Protein 2B1F (pdb70)

Radius of gyration: 15.01 Å; Cα contacts (8 Å, |Δi|>4): 146; chains: 4; bounding box: 19×22×47 Å

Solvent-accessible surface area: 7221 Å² total; per-residue (Å²): 82,145,105,121,73,6,75,37,0,5,109,26,0,79,37,0,14,132,41,1,86,55,0,8,51,73,0,99,161,64,52,95,188,104,96,66,26,81,28,0,13,116,26,0,87,39,0,13,135,41,2,99,45,0,17,55,92,0,108,169,17,44,68,151,138,86,136,74,9,90,66,4,11,88,18,0,86,29,0,36,131,38,1,82,32,0,12,43,133,1,89,142,63,65,98,113,150,92,27,68,54,1,16,112,34,0,80,42,0,26,125,33,1,78,25,1,17,44,126,2,112,154,55,76

Structure (mmCIF, N/CA/C/O backbone):
data_2B1F
#
_entry.id   2B1F
#
_cell.length_a   47.658
_cell.length_b   47.702
_cell.length_c   56.522
_cell.angle_alpha   90.00
_cell.angle_beta   90.00
_cell.angle_gamma   90.00
#
_symmetry.space_group_name_H-M   'P 21 21 21'
#
loop_
_entity.id
_entity.type
_entity.pdbx_description
1 polymer 'General control protein GCN4'
2 water water
#
loop_
_atom_site.group_PDB
_atom_site.id
_atom_site.type_symbol
_atom_site.label_atom_id
_atom_site.label_alt_id
_atom_site.label_comp_id
_atom_site.label_asym_id
_atom_site.label_entity_id
_atom_site.label_seq_id
_atom_site.pdbx_PDB_ins_code
_atom_site.Cartn_x
_atom_site.Cartn_y
_atom_site.Cartn_z
_atom_site.occupancy
_atom_site.B_iso_or_equiv
_atom_site.auth_seq_id
_atom_site.auth_comp_id
_atom_site.auth_asym_id
_atom_site.auth_atom_id
_atom_site.pdbx_PDB_model_num
ATOM 1 N N . MET A 1 1 ? 22.927 46.319 30.778 1.00 27.30 0 MET A N 1
ATOM 2 C CA . MET A 1 1 ? 22.108 46.090 29.563 1.00 27.84 0 MET A CA 1
ATOM 3 C C . MET A 1 1 ? 20.643 46.041 29.965 1.00 26.63 0 MET A C 1
ATOM 4 O O . MET A 1 1 ? 20.260 45.315 30.891 1.00 27.61 0 MET A O 1
ATOM 9 N N . LYS A 1 2 ? 19.821 46.830 29.284 1.00 25.18 1 LYS A N 1
ATOM 10 C CA . LYS A 1 2 ? 18.391 46.752 29.494 1.00 25.65 1 LYS A CA 1
ATOM 11 C C . LYS A 1 2 ? 17.873 45.613 28.636 1.00 25.14 1 LYS A C 1
ATOM 12 O O . LYS A 1 2 ? 18.429 45.324 27.571 1.00 24.06 1 LYS A O 1
ATOM 18 N N . VAL A 1 3 ? 16.825 44.940 29.088 1.00 25.11 2 VAL A N 1
ATOM 19 C CA . VAL A 1 3 ? 16.279 43.881 28.249 1.00 24.72 2 VAL A CA 1
ATOM 20 C C . VAL A 1 3 ? 15.819 44.483 26.923 1.00 23.99 2 VAL A C 1
ATOM 21 O O . VAL A 1 3 ? 15.976 43.851 25.888 1.00 23.63 2 VAL A O 1
ATOM 25 N N . LYS A 1 4 ? 15.301 45.711 26.961 1.00 23.04 3 LYS A N 1
ATOM 26 C CA . LYS A 1 4 ? 14.891 46.415 25.743 1.00 21.74 3 LYS A CA 1
ATOM 27 C C . LYS A 1 4 ? 16.024 46.529 24.734 1.00 20.32 3 LYS A C 1
ATOM 28 O O . LYS A 1 4 ? 15.783 46.436 23.535 1.00 20.01 3 LYS A O 1
ATOM 34 N N . GLN A 1 5 ? 17.239 46.752 25.210 1.00 18.88 4 GLN A N 1
ATOM 35 C CA . GLN A 1 5 ? 18.363 46.930 24.308 1.00 17.66 4 GLN A CA 1
ATOM 36 C C . GLN A 1 5 ? 18.638 45.592 23.637 1.00 17.52 4 GLN A C 1
ATOM 37 O O . GLN A 1 5 ? 18.930 45.556 22.453 1.00 16.87 4 GLN A O 1
ATOM 43 N N . LEU A 1 6 ? 18.509 44.496 24.368 1.00 17.73 5 LEU A N 1
ATOM 44 C CA . LEU A 1 6 ? 18.746 43.195 23.754 1.00 18.81 5 LEU A CA 1
ATOM 45 C C . LEU A 1 6 ? 17.609 42.857 22.790 1.00 18.97 5 LEU A C 1
ATOM 46 O O . LEU A 1 6 ? 17.869 42.424 21.644 1.00 18.48 5 LEU A O 1
ATOM 51 N N . GLU A 1 7 ? 16.366 43.118 23.195 1.00 19.35 6 GLU A N 1
ATOM 52 C CA . GLU A 1 7 ? 15.219 42.906 22.298 1.00 19.83 6 GLU A CA 1
ATOM 53 C C . GLU A 1 7 ? 15.351 43.726 21.021 1.00 19.30 6 GLU A C 1
ATOM 54 O O . GLU A 1 7 ? 14.994 43.256 19.919 1.00 19.33 6 GLU A O 1
ATOM 6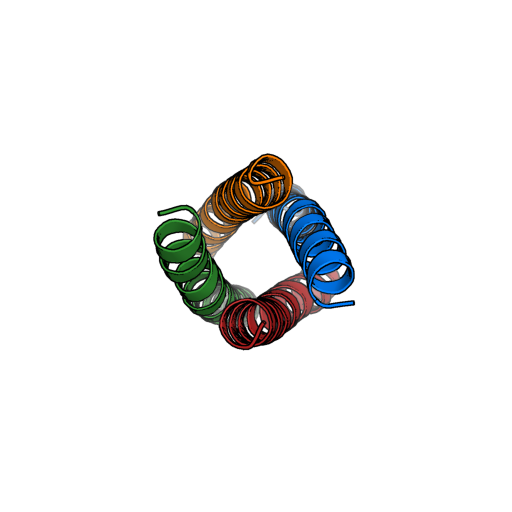0 N N . ASP A 1 8 ? 15.858 44.950 21.144 1.00 19.08 7 ASP A N 1
ATOM 61 C CA . ASP A 1 8 ? 16.014 45.787 19.958 1.00 18.14 7 ASP A CA 1
ATOM 62 C C . ASP A 1 8 ? 17.086 45.213 19.012 1.00 17.71 7 ASP A C 1
ATOM 63 O O . ASP A 1 8 ? 16.967 45.347 17.789 1.00 18.66 7 ASP A O 1
ATOM 68 N N . ALA A 1 9 ? 18.121 44.577 19.571 1.00 17.06 8 ALA A N 1
ATOM 69 C CA . ALA A 1 9 ? 19.163 43.949 18.731 1.00 16.44 8 ALA A CA 1
ATOM 70 C C . ALA A 1 9 ? 18.553 42.746 18.016 1.00 17.20 8 ALA A C 1
ATOM 71 O O . ALA A 1 9 ? 18.798 42.512 16.826 1.00 17.58 8 ALA A O 1
ATOM 73 N N . VAL A 1 10 ? 17.737 41.996 18.745 1.00 17.00 9 VAL A N 1
ATOM 74 C CA . VAL A 1 10 ? 17.056 40.822 18.185 1.00 17.44 9 VAL A CA 1
ATOM 75 C C . VAL A 1 10 ? 16.107 41.253 17.061 1.00 17.59 9 VAL A C 1
ATOM 76 O O . VAL A 1 10 ? 16.057 40.637 16.003 1.00 18.22 9 VAL A O 1
ATOM 80 N N . GLU A 1 11 ? 15.407 42.358 17.251 1.00 18.77 10 GLU A N 1
ATOM 81 C CA . GLU A 1 11 ? 14.496 42.850 16.221 1.00 20.01 10 GLU A CA 1
ATOM 82 C C . GLU A 1 11 ? 15.256 43.277 14.953 1.00 18.21 10 GLU A C 1
ATOM 83 O O . GLU A 1 11 ? 14.790 43.067 13.821 1.00 16.38 10 GLU A O 1
ATOM 89 N N . GLU A 1 12 ? 16.448 43.835 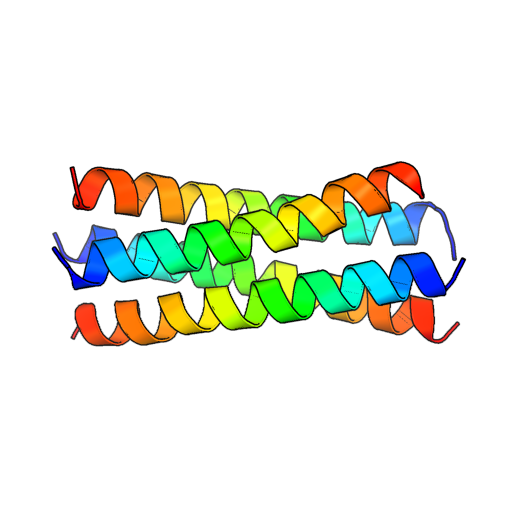15.131 1.00 18.21 11 GLU A N 1
ATOM 90 C CA . GLU A 1 12 ? 17.289 44.166 13.984 1.00 17.53 11 GLU A CA 1
ATOM 91 C C . GLU A 1 12 ? 17.655 42.910 13.203 1.00 17.56 11 GLU A C 1
ATOM 92 O O . GLU A 1 12 ? 17.629 42.907 11.985 1.00 17.12 11 GLU A O 1
ATOM 98 N N . LEU A 1 13 ? 18.020 41.853 13.917 1.00 15.60 12 LEU A N 1
ATOM 99 C CA . LEU A 1 13 ? 18.359 40.577 13.298 1.00 14.75 12 LEU A CA 1
ATOM 100 C C . LEU A 1 13 ? 17.177 39.932 12.607 1.00 15.16 12 LEU A C 1
ATOM 101 O O . LEU A 1 13 ? 17.332 39.312 11.557 1.00 14.80 12 LEU A O 1
ATOM 106 N N . LEU A 1 14 ? 15.992 40.042 13.199 1.00 16.00 13 LEU A N 1
ATOM 107 C CA . LEU A 1 14 ? 14.789 39.548 12.512 1.00 16.77 13 LEU A CA 1
ATOM 108 C C . LEU A 1 14 ? 14.521 40.307 11.187 1.00 16.43 13 LEU A C 1
ATOM 109 O O . LEU A 1 14 ? 14.112 39.729 10.152 1.00 16.61 13 LEU A O 1
ATOM 114 N N . SER A 1 15 ? 14.773 41.611 11.200 1.00 16.08 14 SER A N 1
ATOM 115 C CA . SER A 1 15 ? 14.665 42.402 9.973 1.00 16.12 14 SER A CA 1
ATOM 116 C C . SER A 1 15 ? 15.687 41.937 8.912 1.00 15.82 14 SER A C 1
ATOM 117 O O . SER A 1 15 ? 15.347 41.757 7.737 1.00 16.04 14 SER A O 1
ATOM 120 N N . ALA A 1 16 ? 16.925 41.731 9.341 1.00 15.32 15 ALA A N 1
ATOM 121 C CA . ALA A 1 16 ? 17.954 41.171 8.472 1.00 14.70 15 ALA A CA 1
ATOM 122 C C . ALA A 1 16 ? 17.541 39.847 7.866 1.00 14.45 15 ALA A C 1
ATOM 123 O O . ALA A 1 16 ? 17.687 39.656 6.671 1.00 14.57 15 ALA A O 1
ATOM 125 N N . ASN A 1 17 ? 17.019 38.939 8.693 1.00 14.86 16 ASN A N 1
ATOM 126 C CA . ASN A 1 17 ? 16.606 37.624 8.240 1.00 15.07 16 ASN A CA 1
ATOM 127 C C . ASN A 1 17 ? 15.411 37.657 7.296 1.00 15.06 16 ASN A C 1
ATOM 128 O O . ASN A 1 17 ? 15.332 36.855 6.392 1.00 15.12 16 ASN A O 1
ATOM 133 N N . TYR A 1 18 ? 14.489 38.578 7.520 1.00 15.16 17 TYR A N 1
ATOM 134 C CA . TYR A 1 18 ? 13.366 38.792 6.616 1.00 15.27 17 TYR A CA 1
ATOM 135 C C . TYR A 1 18 ? 13.844 39.067 5.194 1.00 15.26 17 TYR A C 1
ATOM 136 O O . TYR A 1 18 ? 13.450 38.417 4.223 1.00 15.63 17 TYR A O 1
ATOM 145 N N . HIS A 1 19 ? 14.742 40.022 5.065 1.00 14.58 18 HIS A N 1
ATOM 146 C CA . HIS A 1 19 ? 15.243 40.374 3.751 1.00 14.44 18 HIS A CA 1
ATOM 147 C C . HIS A 1 19 ? 16.100 39.265 3.168 1.00 14.95 18 HIS A C 1
ATOM 148 O O . HIS A 1 19 ? 16.013 38.976 1.979 1.00 16.49 18 HIS A O 1
ATOM 155 N N . L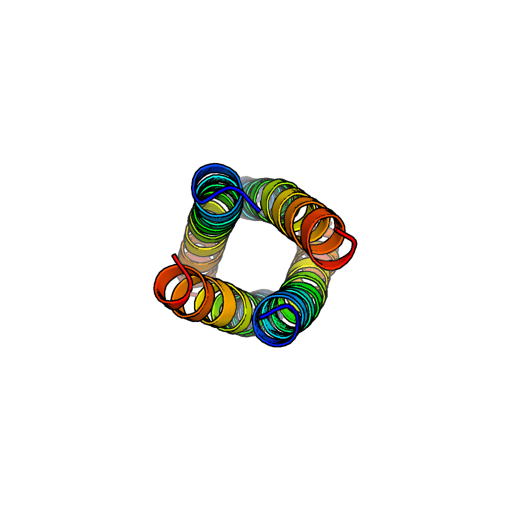EU A 1 20 ? 16.930 38.635 4.000 1.00 15.03 19 LEU A N 1
ATOM 156 C CA . LEU A 1 20 ? 17.761 37.529 3.515 1.00 15.24 19 LEU A CA 1
ATOM 157 C C . LEU A 1 20 ? 16.912 36.364 3.020 1.00 16.01 19 LEU A C 1
ATOM 158 O O . LEU A 1 20 ? 17.187 35.822 1.960 1.00 15.10 19 LEU A O 1
ATOM 163 N N . GLU A 1 21 ? 15.888 35.982 3.783 1.00 16.78 20 GLU A N 1
ATOM 164 C CA . GLU A 1 21 ? 14.948 34.927 3.331 1.00 17.67 20 GLU A CA 1
ATOM 165 C C . GLU A 1 21 ? 14.274 35.285 2.018 1.00 16.78 20 GLU A C 1
ATOM 166 O O . GLU A 1 21 ? 14.086 34.403 1.170 1.00 15.55 20 GLU A O 1
ATOM 172 N N . ASN A 1 22 ? 13.889 36.552 1.837 1.00 15.62 21 ASN A N 1
ATOM 173 C CA . ASN A 1 22 ? 13.256 36.970 0.565 1.00 16.13 21 ASN A CA 1
ATOM 174 C C . ASN A 1 22 ? 14.218 36.780 -0.601 1.00 16.58 21 ASN A C 1
ATOM 175 O O . ASN A 1 22 ? 13.844 36.244 -1.626 1.00 17.10 21 ASN A O 1
ATOM 180 N N . ALA A 1 23 ? 15.471 37.204 -0.425 1.00 14.97 22 ALA A N 1
ATOM 181 C CA . ALA A 1 23 ? 16.500 37.110 -1.483 1.00 16.27 22 ALA A CA 1
ATOM 182 C C . ALA A 1 23 ? 16.767 35.644 -1.841 1.00 15.44 22 ALA A C 1
ATOM 183 O O . ALA A 1 23 ? 16.885 35.295 -3.003 1.00 17.91 22 ALA A O 1
ATOM 185 N N . VAL A 1 24 ? 16.848 34.780 -0.837 1.00 16.91 23 VAL A N 1
ATOM 186 C CA . VAL A 1 24 ? 17.129 33.373 -1.060 1.00 17.72 23 VAL A CA 1
ATOM 187 C C . VAL A 1 24 ? 15.967 32.747 -1.794 1.00 17.42 23 VAL A C 1
ATOM 188 O O . VAL A 1 24 ? 16.169 32.063 -2.807 1.00 16.56 23 VAL A O 1
ATOM 192 N N . ALA A 1 25 ? 14.753 33.022 -1.325 1.00 17.50 24 ALA A N 1
ATOM 193 C CA . ALA A 1 25 ? 13.586 32.472 -2.011 1.00 17.62 24 ALA A CA 1
ATOM 194 C C . ALA A 1 25 ? 13.531 32.874 -3.478 1.00 17.94 24 ALA A C 1
ATOM 195 O O . ALA A 1 25 ? 13.237 32.044 -4.348 1.00 18.50 24 ALA A O 1
ATOM 197 N N . ARG A 1 26 ? 13.836 34.137 -3.754 1.00 17.80 25 ARG A N 1
ATOM 198 C CA . ARG A 1 26 ? 13.840 34.672 -5.102 1.00 18.85 25 ARG A CA 1
ATOM 199 C C . ARG A 1 26 ? 14.869 33.974 -5.963 1.00 18.44 25 ARG A C 1
ATOM 200 O O . ARG A 1 26 ? 14.564 33.540 -7.077 1.00 19.21 25 ARG A O 1
ATOM 208 N N . LEU A 1 27 ? 16.092 33.853 -5.448 1.00 18.15 26 LEU A N 1
ATOM 209 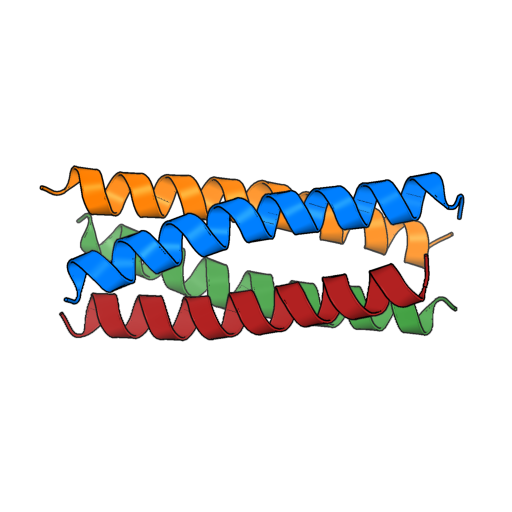C CA . LEU A 1 27 ? 17.143 33.179 -6.204 1.00 18.89 26 LEU A CA 1
ATOM 210 C C . LEU A 1 27 ? 16.873 31.684 -6.416 1.00 19.74 26 LEU A C 1
ATOM 211 O O . LEU A 1 27 ? 17.236 31.117 -7.452 1.00 19.99 26 LEU A O 1
ATOM 216 N N . LYS A 1 28 ? 16.253 31.031 -5.443 1.00 19.66 27 LYS A N 1
ATOM 217 C CA . LYS A 1 28 ? 15.889 29.618 -5.592 1.00 20.49 27 LYS A CA 1
ATOM 218 C C . LYS A 1 28 ? 14.912 29.416 -6.762 1.00 21.40 27 LYS A C 1
ATOM 219 O O . LYS A 1 28 ? 15.031 28.442 -7.531 1.00 21.46 27 LYS A O 1
ATOM 225 N N . LYS A 1 29 ? 13.989 30.362 -6.923 1.00 21.87 28 LYS A N 1
ATOM 226 C CA . LYS A 1 29 ? 13.032 30.347 -8.036 1.00 22.91 28 LYS A CA 1
ATOM 227 C C . LYS A 1 29 ? 13.712 30.616 -9.376 1.00 23.75 28 LYS A C 1
ATOM 228 O O . LYS A 1 29 ? 13.348 30.012 -10.389 1.00 24.64 28 LYS A O 1
ATOM 234 N N . LEU A 1 30 ? 14.691 31.519 -9.391 1.00 24.33 29 LEU A N 1
ATOM 235 C CA . LEU A 1 30 ? 15.456 31.762 -10.619 1.00 25.74 29 LEU A CA 1
ATOM 236 C C . LEU A 1 30 ? 16.272 30.524 -11.044 1.00 26.82 29 LEU A C 1
ATOM 237 O O . LEU A 1 30 ? 16.306 30.181 -12.232 1.00 27.73 29 LEU A O 1
ATOM 242 N N . VAL A 1 31 ? 16.880 29.829 -10.076 1.00 28.08 30 VAL A N 1
ATOM 243 C CA . VAL A 1 31 ? 17.582 28.550 -10.316 1.00 29.09 30 VAL A CA 1
ATOM 244 C C . VAL A 1 31 ? 16.627 27.480 -10.864 1.00 30.21 30 VAL A C 1
ATOM 245 O O . VAL A 1 31 ? 17.021 26.619 -11.683 1.00 30.06 30 VAL A O 1
ATOM 249 N N . GLY A 1 32 ? 15.379 27.539 -10.389 1.00 31.22 31 GLY A N 1
ATOM 250 C CA . GLY A 1 32 ? 14.367 26.529 -10.665 1.00 31.85 31 GLY A CA 1
ATOM 251 C C . GLY A 1 32 ? 13.939 26.531 -12.115 1.00 32.84 31 GLY A C 1
ATOM 252 O O . GLY A 1 32 ? 13.345 25.560 -12.586 1.00 34.45 31 GLY A O 1
ATOM 253 N N . LYS B 1 2 ? 14.482 38.542 -17.196 1.00 34.66 1 LYS B N 1
ATOM 254 C CA . LYS B 1 2 ? 14.360 39.891 -16.566 1.00 34.12 1 LYS B CA 1
ATOM 255 C C . LYS B 1 2 ? 15.454 40.147 -15.538 1.00 33.64 1 LYS B C 1
ATOM 256 O O . LYS B 1 2 ? 15.526 39.473 -14.509 1.00 33.13 1 LYS B O 1
ATOM 262 N N . VAL B 1 3 ? 16.306 41.126 -15.831 1.00 32.64 2 VAL B N 1
ATOM 263 C CA . VAL B 1 3 ? 17.414 41.481 -14.943 1.00 32.11 2 VAL B CA 1
ATOM 264 C C . VAL B 1 3 ? 16.921 42.077 -13.627 1.00 31.10 2 VAL B C 1
ATOM 265 O O . VAL B 1 3 ? 17.611 41.984 -12.605 1.00 30.78 2 VAL B O 1
ATOM 269 N N . LYS B 1 4 ? 15.721 42.656 -13.647 1.00 29.77 3 LYS B N 1
ATOM 270 C CA . LYS B 1 4 ? 15.146 43.265 -12.454 1.00 28.99 3 LYS B CA 1
ATOM 271 C C . LYS B 1 4 ? 15.038 42.267 -11.321 1.00 28.05 3 LYS B C 1
ATOM 272 O O . LYS B 1 4 ? 15.185 42.644 -10.171 1.00 26.70 3 LYS B O 1
ATOM 278 N N . GLN B 1 5 ? 14.778 41.004 -11.653 1.00 27.36 4 GLN B N 1
ATOM 279 C CA . GLN B 1 5 ? 14.745 39.941 -10.646 1.00 27.36 4 GLN B CA 1
ATOM 280 C C . GLN B 1 5 ? 16.041 39.898 -9.826 1.00 27.42 4 GLN B C 1
ATOM 281 O O . GLN B 1 5 ? 16.002 39.865 -8.587 1.00 26.53 4 GLN B O 1
ATOM 287 N N . LEU B 1 6 ? 17.185 39.914 -10.512 1.00 27.17 5 LEU B N 1
ATOM 288 C CA . LEU B 1 6 ? 18.494 39.923 -9.849 1.00 26.74 5 LEU B CA 1
ATOM 289 C C . LEU B 1 6 ? 18.747 41.208 -9.085 1.00 26.31 5 LEU B C 1
ATOM 290 O O . LEU B 1 6 ? 19.309 41.189 -7.988 1.00 25.48 5 LEU B O 1
ATOM 295 N N . GLU B 1 7 ? 18.358 42.337 -9.667 1.00 25.57 6 GLU B N 1
ATOM 296 C CA . GLU B 1 7 ? 18.621 43.598 -9.014 1.00 25.78 6 GLU B CA 1
ATOM 297 C C . GLU B 1 7 ? 17.736 43.724 -7.784 1.00 23.97 6 GLU B C 1
ATOM 298 O O . GLU B 1 7 ? 18.157 44.299 -6.790 1.00 23.25 6 GLU B O 1
ATOM 304 N N . ASP B 1 8 ? 16.537 43.159 -7.830 1.00 22.35 7 ASP B N 1
ATOM 305 C CA . ASP B 1 8 ? 15.671 43.157 -6.640 1.00 22.00 7 ASP B CA 1
ATOM 306 C C . ASP B 1 8 ? 16.263 42.274 -5.546 1.00 21.22 7 ASP B C 1
ATOM 307 O O . ASP B 1 8 ? 16.188 42.635 -4.376 1.00 20.03 7 ASP B O 1
ATOM 312 N N . ALA B 1 9 ? 16.825 41.118 -5.918 1.00 20.02 8 ALA B N 1
ATOM 313 C CA . ALA B 1 9 ? 17.515 40.255 -4.937 1.00 19.31 8 ALA B CA 1
ATOM 314 C C . ALA B 1 9 ? 18.709 40.983 -4.301 1.00 18.48 8 ALA B C 1
ATOM 315 O O . ALA B 1 9 ? 18.896 40.913 -3.084 1.00 18.53 8 ALA B O 1
ATOM 317 N N . VAL B 1 10 ? 19.518 41.670 -5.120 1.00 18.09 9 VAL B N 1
ATOM 318 C CA . VAL B 1 10 ? 20.639 42.475 -4.617 1.00 18.91 9 VAL B CA 1
ATOM 319 C C . VAL B 1 10 ? 20.146 43.530 -3.631 1.00 18.81 9 VAL B C 1
ATOM 320 O O . VAL B 1 10 ? 20.710 43.659 -2.548 1.00 19.69 9 VAL B O 1
ATOM 324 N N . GLU B 1 11 ? 19.073 44.244 -3.981 1.00 19.90 10 GLU B N 1
ATOM 325 C CA . GLU B 1 11 ? 18.528 45.281 -3.106 1.00 20.68 10 GLU B CA 1
ATOM 326 C C . GLU B 1 11 ? 18.076 44.704 -1.784 1.00 19.66 10 GLU B C 1
ATOM 327 O O . GLU B 1 11 ? 18.269 45.312 -0.751 1.00 20.47 10 GLU B O 1
ATOM 333 N N . GLU B 1 12 ? 17.437 43.542 -1.829 1.00 18.78 11 GLU B N 1
ATOM 334 C CA . GLU B 1 12 ? 17.037 42.857 -0.596 1.00 18.83 11 GLU B CA 1
ATOM 335 C C . GLU B 1 12 ? 18.233 42.477 0.244 1.00 17.62 11 GLU B C 1
ATOM 336 O O . GLU B 1 12 ? 18.205 42.649 1.448 1.00 17.66 11 GLU B O 1
ATOM 342 N N . LEU B 1 13 ? 19.286 41.991 -0.409 1.00 17.17 12 LEU B N 1
ATOM 343 C CA . LEU B 1 13 ? 20.536 41.667 0.303 1.00 15.73 12 LEU B CA 1
ATOM 344 C C . LEU B 1 13 ? 21.160 42.879 0.960 1.00 16.14 12 LEU B C 1
ATOM 345 O O . LEU B 1 13 ? 21.671 42.765 2.055 1.00 15.67 12 LEU B O 1
ATOM 350 N N . LEU B 1 14 ? 21.117 44.030 0.289 1.00 17.01 13 LEU B N 1
ATOM 351 C CA . LEU B 1 14 ? 21.704 45.222 0.865 1.00 18.23 13 LEU B CA 1
ATOM 352 C C . LEU B 1 14 ? 20.860 45.685 2.065 1.00 17.99 13 LEU B C 1
ATOM 353 O O . LEU B 1 14 ? 21.431 46.161 3.081 1.00 17.94 13 LEU B O 1
ATOM 358 N N . SER B 1 15 ? 19.539 45.481 1.982 1.00 18.10 14 SER B N 1
ATOM 359 C CA . SER B 1 15 ? 18.646 45.751 3.123 1.00 18.40 14 SER B CA 1
ATOM 360 C C . SER B 1 15 ? 18.986 44.817 4.288 1.00 17.72 14 SER B C 1
ATOM 361 O O . SER B 1 15 ? 19.129 45.252 5.434 1.00 17.67 14 SER B O 1
ATOM 364 N N . ALA B 1 16 ? 19.139 43.537 3.990 1.00 16.27 15 ALA B N 1
ATOM 365 C CA . ALA B 1 16 ? 19.584 42.566 4.997 1.00 14.75 15 ALA B CA 1
ATOM 366 C C . ALA B 1 16 ? 20.887 43.022 5.651 1.00 14.61 15 ALA B C 1
ATOM 367 O O . ALA B 1 16 ? 21.013 42.974 6.857 1.00 14.90 15 ALA B O 1
ATOM 369 N N . ASN B 1 17 ? 21.873 43.433 4.858 1.00 14.25 16 ASN B N 1
ATOM 370 C CA . ASN B 1 17 ? 23.184 43.807 5.421 1.00 15.30 16 ASN B CA 1
ATOM 371 C C . ASN B 1 17 ? 23.114 45.100 6.257 1.00 16.15 16 ASN B C 1
ATOM 372 O O . ASN B 1 17 ? 23.855 45.238 7.216 1.00 16.68 16 ASN B O 1
ATOM 377 N N . TYR B 1 18 ? 22.196 46.010 5.907 1.00 15.99 17 TYR B N 1
ATOM 378 C CA . TYR B 1 18 ? 21.968 47.228 6.692 1.00 17.45 17 TYR B CA 1
ATOM 379 C C . TYR B 1 18 ? 21.598 46.845 8.110 1.00 16.16 17 TYR B C 1
ATOM 380 O O . TYR B 1 18 ? 22.212 47.300 9.099 1.00 15.67 17 TYR B O 1
ATOM 389 N N . HIS B 1 19 ? 20.607 45.970 8.225 1.00 16.29 18 HIS B N 1
ATOM 390 C CA . HIS B 1 19 ? 20.142 45.540 9.551 1.00 15.48 18 HIS B CA 1
ATOM 391 C C . HIS B 1 19 ? 21.175 44.687 10.290 1.00 16.42 18 HIS B C 1
ATOM 392 O O . HIS B 1 19 ? 21.311 44.745 11.516 1.00 16.73 18 HIS B O 1
ATOM 399 N N . LEU B 1 20 ? 21.932 43.906 9.526 1.00 14.87 19 LEU B N 1
ATOM 400 C CA . LEU B 1 20 ? 22.938 43.058 10.114 1.00 15.09 19 LEU B CA 1
ATOM 401 C C . LEU B 1 20 ? 24.048 43.917 10.725 1.00 14.94 19 LEU B C 1
ATOM 402 O O . LEU B 1 20 ? 24.493 43.682 11.852 1.00 15.22 19 LEU B O 1
ATOM 407 N N . GLU B 1 21 ? 24.465 44.942 10.006 1.00 15.94 20 GLU B N 1
ATOM 408 C CA . GLU B 1 21 ? 25.473 45.896 10.488 1.00 17.24 20 GLU B CA 1
ATOM 409 C C . GLU B 1 21 ? 24.977 46.582 11.754 1.00 16.67 20 GLU B C 1
ATOM 410 O O . GLU B 1 21 ? 25.751 46.778 12.717 1.00 17.21 20 GLU B O 1
ATOM 416 N N . ASN B 1 22 ? 23.702 46.969 11.748 1.00 16.35 21 ASN B N 1
ATOM 417 C CA . ASN B 1 22 ? 23.072 47.582 12.933 1.00 16.18 21 ASN B CA 1
ATOM 418 C C . ASN B 1 22 ? 23.122 46.650 14.141 1.00 16.33 21 ASN B C 1
ATOM 419 O O . ASN B 1 22 ? 23.484 47.047 15.247 1.00 17.08 21 ASN B O 1
ATOM 424 N N . ALA B 1 23 ? 22.778 45.393 13.938 1.00 16.30 22 ALA B N 1
ATOM 425 C CA . ALA B 1 23 ? 22.760 44.424 15.028 1.00 16.42 22 ALA B CA 1
ATOM 426 C C . ALA B 1 23 ? 24.141 44.219 15.598 1.00 15.75 22 ALA B C 1
ATOM 427 O O . ALA B 1 23 ? 24.310 44.159 16.812 1.00 16.18 22 ALA B O 1
ATOM 429 N N . VAL B 1 24 ? 25.141 44.117 14.729 1.00 15.60 23 VAL B N 1
ATOM 430 C CA . VAL B 1 24 ? 26.510 43.913 15.192 1.00 15.18 23 VAL B CA 1
ATOM 431 C C . VAL B 1 24 ? 26.982 45.097 16.059 1.00 15.07 23 VAL B C 1
ATOM 432 O O . VAL B 1 24 ? 27.603 44.920 17.113 1.00 15.54 23 VAL B O 1
ATOM 436 N N . ALA B 1 25 ? 26.663 46.302 15.592 1.00 15.50 24 ALA B N 1
ATOM 437 C CA . ALA B 1 25 ? 27.063 47.509 16.296 1.00 15.77 24 ALA B CA 1
ATOM 438 C C . ALA B 1 25 ? 26.387 47.590 17.646 1.00 15.90 24 ALA B C 1
ATOM 439 O O . ALA B 1 25 ? 27.021 47.951 18.630 1.00 15.82 24 ALA B O 1
ATOM 441 N N . ARG B 1 26 ? 25.088 47.275 17.680 1.00 16.51 25 ARG B N 1
ATOM 442 C CA . ARG B 1 26 ? 24.312 47.234 18.938 1.00 16.93 25 ARG B CA 1
ATOM 443 C C . ARG B 1 26 ? 24.953 46.288 19.945 1.00 17.00 25 ARG B C 1
ATOM 444 O O . ARG B 1 26 ? 25.125 46.634 21.127 1.00 17.55 25 ARG B O 1
ATOM 452 N N . LEU B 1 27 ? 25.299 45.093 19.480 1.00 17.44 26 LEU B N 1
ATOM 453 C CA . LEU B 1 27 ? 25.848 44.092 20.370 1.00 17.00 26 LEU B CA 1
ATOM 454 C C . LEU B 1 27 ? 27.257 44.438 20.813 1.00 17.50 26 LEU B C 1
ATOM 455 O O . LEU B 1 27 ? 27.600 44.234 21.995 1.00 17.14 26 LEU B O 1
ATOM 460 N N . LYS B 1 28 ? 28.076 44.945 19.893 1.00 17.97 27 LYS B N 1
ATOM 461 C CA . LYS B 1 28 ? 29.432 45.390 20.264 1.00 19.48 27 LYS B CA 1
ATOM 462 C C . LYS B 1 28 ? 29.371 46.492 21.336 1.00 20.65 27 LYS B C 1
ATOM 463 O O . LYS B 1 28 ? 30.203 46.532 22.250 1.00 21.94 27 LYS B O 1
ATOM 469 N N . LYS B 1 29 ? 28.351 47.344 21.276 1.00 20.30 28 LYS B N 1
ATOM 470 C CA . LYS B 1 29 ? 28.233 48.414 22.280 1.00 21.67 28 LYS B CA 1
ATOM 471 C C . LYS B 1 29 ? 27.913 47.845 23.665 1.00 21.46 28 LYS B C 1
ATOM 472 O O . LYS B 1 29 ? 28.393 48.338 24.698 1.00 21.92 28 LYS B O 1
ATOM 478 N N . LEU B 1 30 ? 27.103 46.798 23.663 1.00 21.69 29 LEU B N 1
ATOM 479 C CA . LEU B 1 30 ? 26.721 46.094 24.879 1.00 22.70 29 LEU B CA 1
ATOM 480 C C . LEU B 1 30 ? 27.843 45.230 25.427 1.00 23.82 29 LEU B C 1
ATOM 481 O O . LEU B 1 30 ? 27.976 45.104 26.647 1.00 24.78 29 LEU B O 1
ATOM 486 N N . VAL B 1 31 ? 28.644 44.634 24.540 1.00 25.26 30 VAL B N 1
ATOM 487 C CA . VAL B 1 31 ? 29.824 43.877 24.969 1.00 26.49 30 VAL B CA 1
ATOM 488 C C . VAL B 1 31 ? 30.741 44.797 25.784 1.00 27.71 30 VAL B C 1
ATOM 489 O O . VAL B 1 31 ? 31.314 44.377 26.794 1.00 28.72 30 VAL B O 1
ATOM 493 N N . GLY B 1 32 ? 30.844 46.056 25.359 1.00 28.64 31 GLY B N 1
ATOM 494 C CA . GLY B 1 32 ? 31.728 47.038 25.996 1.00 29.87 31 GLY B CA 1
ATOM 495 C C . GLY B 1 32 ? 31.148 47.833 27.156 1.00 30.74 31 GLY B C 1
ATOM 496 O O . GLY B 1 32 ? 31.717 48.857 27.546 1.00 30.70 31 GLY B O 1
ATOM 497 N N . GLU B 1 33 ? 30.035 47.366 27.725 1.00 31.57 32 GLU B N 1
ATOM 498 C CA . GLU B 1 33 ? 29.386 48.061 28.851 1.00 32.25 32 GLU B CA 1
ATOM 499 C C . GLU B 1 33 ? 30.198 47.989 30.139 1.00 32.76 32 GLU B C 1
ATOM 500 O O . GLU B 1 33 ? 30.314 48.991 30.848 1.00 33.60 32 GLU B O 1
ATOM 506 N N . LYS C 1 2 ? 25.700 36.295 30.036 1.00 39.16 1 LYS C N 1
ATOM 507 C CA . LYS C 1 2 ? 27.009 36.977 30.268 1.00 38.97 1 LYS C CA 1
ATOM 508 C C . LYS C 1 2 ? 27.580 37.543 28.964 1.00 38.46 1 LYS C C 1
ATOM 509 O O . LYS C 1 2 ? 27.042 37.290 27.879 1.00 38.99 1 LYS C O 1
ATOM 515 N N . VAL C 1 3 ? 28.668 38.304 29.076 1.00 37.77 2 VAL C N 1
ATOM 516 C CA . VAL C 1 3 ? 29.303 38.951 27.918 1.00 36.82 2 VAL C CA 1
ATOM 517 C C . VAL C 1 3 ? 29.761 37.952 26.856 1.00 36.18 2 VAL C C 1
ATOM 518 O O . VAL C 1 3 ? 29.812 38.278 25.667 1.00 35.77 2 VAL C O 1
ATOM 522 N N . LYS C 1 4 ? 30.087 36.740 27.298 1.00 34.77 3 LYS C N 1
ATOM 523 C CA . LYS C 1 4 ? 30.497 35.652 26.409 1.00 34.05 3 LYS C CA 1
ATOM 524 C C . LYS C 1 4 ? 29.378 35.254 25.438 1.00 32.64 3 LYS C C 1
ATOM 525 O O . LYS C 1 4 ? 29.640 34.949 24.279 1.00 32.83 3 LYS C O 1
ATOM 531 N N . GLN C 1 5 ? 28.136 35.259 25.913 1.00 31.03 4 GLN C N 1
ATOM 532 C CA . GLN C 1 5 ? 26.994 34.959 25.052 1.00 29.60 4 GLN C CA 1
ATOM 533 C C . GLN C 1 5 ? 26.800 36.049 23.993 1.00 27.59 4 GLN C C 1
ATOM 534 O O . GLN C 1 5 ? 26.435 35.751 22.852 1.00 26.92 4 GLN C O 1
ATOM 540 N N . LEU C 1 6 ? 27.068 37.299 24.363 1.00 25.50 5 LEU C N 1
ATOM 541 C CA . LEU C 1 6 ? 26.977 38.426 23.434 1.00 23.89 5 LEU C CA 1
ATOM 542 C C . LEU C 1 6 ? 28.096 38.366 22.416 1.00 22.68 5 LEU C C 1
ATOM 543 O O . LEU C 1 6 ? 27.878 38.597 21.222 1.00 21.09 5 LEU C O 1
ATOM 548 N N . GLU C 1 7 ? 29.292 38.025 22.880 1.00 21.16 6 GLU C N 1
ATOM 549 C CA . GLU C 1 7 ? 30.440 37.913 21.998 1.00 21.21 6 GLU C CA 1
ATOM 550 C C . GLU C 1 7 ? 30.233 36.750 21.029 1.00 20.41 6 GLU C C 1
ATOM 551 O O . GLU C 1 7 ? 30.558 36.879 19.846 1.00 18.93 6 GLU C O 1
ATOM 557 N N . ASP C 1 8 ? 29.678 35.632 21.504 1.00 21.14 7 ASP C N 1
ATOM 558 C CA . ASP C 1 8 ? 29.418 34.502 20.592 1.00 20.99 7 ASP C CA 1
ATOM 559 C C . ASP C 1 8 ? 28.481 34.941 19.479 1.00 19.69 7 ASP C C 1
ATOM 560 O O . ASP C 1 8 ? 28.704 34.624 18.303 1.00 19.08 7 ASP C O 1
ATOM 565 N N . ALA C 1 9 ? 27.444 35.692 19.831 1.00 18.38 8 ALA C N 1
ATOM 566 C CA . ALA C 1 9 ? 26.502 36.160 18.815 1.00 17.79 8 ALA C CA 1
ATOM 567 C C . ALA C 1 9 ? 27.206 37.076 17.806 1.00 17.41 8 ALA C C 1
ATOM 568 O O . ALA C 1 9 ? 26.985 36.958 16.603 1.00 16.91 8 ALA C O 1
ATOM 570 N N . VAL C 1 10 ? 28.049 37.978 18.279 1.00 16.56 9 VAL C N 1
ATOM 571 C CA . VAL C 1 10 ? 28.792 38.854 17.395 1.00 16.10 9 VAL C CA 1
ATOM 572 C C . VAL C 1 10 ? 29.620 38.012 16.410 1.00 15.98 9 VAL C C 1
ATOM 573 O O . VAL C 1 10 ? 29.613 38.300 15.205 1.00 16.45 9 VAL C O 1
ATOM 577 N N . GLU C 1 11 ? 30.312 36.981 16.920 1.00 16.51 10 GLU C N 1
ATOM 578 C CA . GLU C 1 11 ? 31.113 36.092 16.062 1.00 17.51 10 GLU C CA 1
ATOM 579 C C . GLU C 1 11 ? 30.233 35.466 14.988 1.00 16.65 10 GLU C C 1
ATOM 580 O O . GLU C 1 11 ? 30.610 35.413 13.812 1.00 17.07 10 GLU C O 1
ATOM 586 N N . GLU C 1 12 ? 29.067 34.993 15.372 1.00 15.62 11 GLU C N 1
ATOM 587 C CA . GLU C 1 12 ? 28.143 34.401 14.376 1.00 15.97 11 GLU C CA 1
ATOM 588 C C . GLU C 1 12 ? 27.757 35.408 13.318 1.00 16.21 11 GLU C C 1
ATOM 589 O O . GLU C 1 12 ? 27.643 35.090 12.119 1.00 15.38 11 GLU C O 1
ATOM 595 N N . LEU C 1 13 ? 27.533 36.642 13.739 1.00 15.33 12 LEU C N 1
ATOM 596 C CA . LEU C 1 13 ? 27.045 37.662 12.810 1.00 15.66 12 LEU C CA 1
ATOM 597 C C . LEU C 1 13 ? 28.170 38.092 11.872 1.00 16.02 12 LEU C C 1
ATOM 598 O O . LEU C 1 13 ? 27.913 38.463 10.712 1.00 15.50 12 LEU C O 1
ATOM 603 N N . LEU C 1 14 ? 29.418 38.001 12.332 1.00 14.74 13 LEU C N 1
ATOM 604 C CA . LEU C 1 14 ? 30.563 38.335 11.472 1.00 15.42 13 LEU C CA 1
ATOM 605 C C . LEU C 1 14 ? 30.663 37.297 10.347 1.00 14.64 13 LEU C C 1
ATOM 606 O O . LEU C 1 14 ? 30.883 37.656 9.182 1.00 15.86 13 LEU C O 1
ATOM 611 N N . SER C 1 15 ? 30.419 36.021 10.674 1.00 14.71 14 SER C N 1
ATOM 612 C CA . SER C 1 15 ? 30.370 34.969 9.644 1.00 14.56 14 SER C CA 1
ATOM 613 C C . SER C 1 15 ? 29.185 35.197 8.729 1.00 13.72 14 SER C C 1
ATOM 614 O O . SER C 1 15 ? 29.318 35.068 7.506 1.00 13.47 14 SER C O 1
ATOM 617 N N . ALA C 1 16 ? 28.043 35.578 9.277 1.00 13.65 15 ALA C N 1
ATOM 618 C CA . ALA C 1 16 ? 26.875 35.885 8.431 1.00 12.28 15 ALA C CA 1
ATOM 619 C C . ALA C 1 16 ? 27.179 36.993 7.416 1.00 12.84 15 ALA C C 1
ATOM 620 O O . ALA C 1 16 ? 26.835 36.886 6.251 1.00 12.90 15 ALA C O 1
ATOM 622 N N . ASN C 1 17 ? 27.808 38.059 7.879 1.00 13.19 16 ASN C N 1
ATOM 623 C CA . ASN C 1 17 ? 28.190 39.195 7.062 1.00 14.16 16 ASN C CA 1
ATOM 624 C C . ASN C 1 17 ? 29.177 38.803 5.959 1.00 14.61 16 ASN C C 1
ATOM 625 O O . ASN C 1 17 ? 29.068 39.269 4.833 1.00 15.16 16 ASN C O 1
ATOM 630 N N . TYR C 1 18 ? 30.162 37.994 6.320 1.00 13.54 17 TYR C N 1
ATOM 631 C CA . TYR C 1 18 ? 31.154 37.497 5.357 1.00 14.17 17 TYR C CA 1
ATOM 632 C C . TYR C 1 18 ? 30.460 36.780 4.187 1.00 13.71 17 TYR C C 1
ATOM 633 O O . TYR C 1 18 ? 30.706 37.093 2.992 1.00 15.49 17 TYR C O 1
ATOM 642 N N . HIS C 1 19 ? 29.561 35.841 4.493 1.00 12.89 18 HIS C N 1
ATOM 643 C CA . HIS C 1 19 ? 28.920 35.044 3.453 1.00 13.26 18 HIS C CA 1
ATOM 644 C C . HIS C 1 19 ? 27.944 35.898 2.668 1.00 13.96 18 HIS C C 1
ATOM 645 O O . HIS C 1 19 ? 27.870 35.811 1.455 1.00 14.87 18 HIS C O 1
ATOM 652 N N . LEU C 1 20 ? 27.208 36.771 3.346 1.00 14.18 19 LEU C N 1
ATOM 653 C CA . LEU C 1 20 ? 26.279 37.647 2.636 1.00 15.66 19 LEU C CA 1
ATOM 654 C C . LEU C 1 20 ? 27.010 38.542 1.650 1.00 15.45 19 LEU C C 1
ATOM 655 O O . LEU C 1 20 ? 26.564 38.692 0.498 1.00 15.77 19 LEU C O 1
ATOM 660 N N . GLU C 1 21 ? 28.115 39.146 2.092 1.00 15.70 20 GLU C N 1
ATOM 661 C CA . GLU C 1 21 ? 28.860 40.044 1.208 1.00 16.53 20 GLU C CA 1
ATOM 662 C C . GLU C 1 21 ? 29.481 39.297 0.024 1.00 17.67 20 GLU C C 1
ATOM 663 O O . GLU C 1 21 ? 29.651 39.889 -1.039 1.00 18.64 20 GLU C O 1
ATOM 669 N N . ASN C 1 22 ? 29.812 38.012 0.205 1.00 17.46 21 ASN C N 1
ATOM 670 C CA . ASN C 1 22 ? 30.290 37.187 -0.935 1.00 18.42 21 ASN C CA 1
ATOM 671 C C . ASN C 1 22 ? 29.230 37.083 -2.007 1.00 19.02 21 ASN C C 1
ATOM 672 O O . ASN C 1 22 ? 29.507 37.333 -3.184 1.00 20.17 21 ASN C O 1
ATOM 677 N N . ALA C 1 23 ? 28.009 36.762 -1.591 1.00 18.91 22 ALA C N 1
ATOM 678 C CA . ALA C 1 23 ? 26.871 36.646 -2.491 1.00 19.29 22 ALA C CA 1
ATOM 679 C C . ALA C 1 23 ? 26.557 37.964 -3.194 1.00 19.51 22 ALA C C 1
ATOM 680 O O . ALA C 1 23 ? 26.298 37.957 -4.394 1.00 20.41 22 ALA C O 1
ATOM 682 N N . VAL C 1 24 ? 26.575 39.077 -2.467 1.00 19.46 23 VAL C N 1
ATOM 683 C CA . VAL C 1 24 ? 26.314 40.384 -3.055 1.00 18.96 23 VAL C CA 1
ATOM 684 C C . VAL C 1 24 ? 27.347 40.719 -4.122 1.00 20.07 23 VAL C C 1
ATOM 685 O O . VAL C 1 24 ? 26.987 41.098 -5.240 1.00 19.97 23 VAL C O 1
ATOM 689 N N . ALA C 1 25 ? 28.623 40.562 -3.783 1.00 21.44 24 ALA C N 1
ATOM 690 C CA . ALA C 1 25 ? 29.681 40.911 -4.735 1.00 21.83 24 ALA C CA 1
ATOM 691 C C . ALA C 1 25 ? 29.504 40.123 -6.015 1.00 22.62 24 ALA C C 1
ATOM 692 O O . ALA C 1 25 ? 29.658 40.667 -7.097 1.00 23.12 24 ALA C O 1
ATOM 694 N N . ARG C 1 26 ? 29.182 38.844 -5.906 1.00 22.72 25 ARG C N 1
ATOM 695 C CA . ARG C 1 26 ? 29.076 37.979 -7.080 1.00 23.51 25 ARG C CA 1
ATOM 696 C C . ARG C 1 26 ? 27.816 38.203 -7.926 1.00 23.50 25 ARG C C 1
ATOM 697 O O . ARG C 1 26 ? 27.888 38.182 -9.170 1.00 23.76 25 ARG C O 1
ATOM 705 N N . LEU C 1 27 ? 26.679 38.454 -7.265 1.00 23.65 26 LEU C N 1
ATOM 706 C CA . LEU C 1 27 ? 25.443 38.839 -7.940 1.00 23.40 26 LEU C CA 1
ATOM 707 C C . LEU C 1 27 ? 25.581 40.178 -8.655 1.00 24.09 26 LEU C C 1
ATOM 708 O O . LEU C 1 27 ? 25.042 40.347 -9.746 1.00 23.30 26 LEU C O 1
ATOM 713 N N . LYS C 1 28 ? 26.320 41.113 -8.065 1.00 24.62 27 LYS C N 1
ATOM 714 C CA . LYS C 1 28 ? 26.594 42.388 -8.743 1.00 26.65 27 LYS C CA 1
ATOM 715 C C . LYS C 1 28 ? 27.366 42.167 -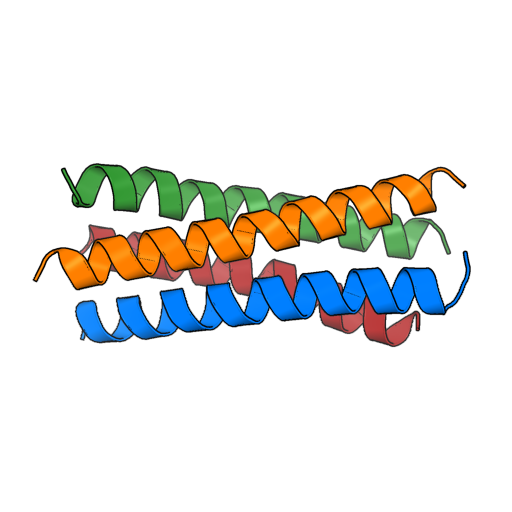10.045 1.00 27.73 27 LYS C C 1
ATOM 716 O O . LYS C 1 28 ? 27.072 42.795 -11.070 1.00 27.73 27 LYS C O 1
ATOM 722 N N . LYS C 1 29 ? 28.339 41.259 -10.016 1.00 29.07 28 LYS C N 1
ATOM 723 C CA . LYS C 1 29 ? 29.091 40.932 -11.231 1.00 30.63 28 LYS C CA 1
ATOM 724 C C . LYS C 1 29 ? 28.191 40.283 -12.277 1.00 31.27 28 LYS C C 1
ATOM 725 O O . LYS C 1 29 ? 28.349 40.535 -13.476 1.00 31.32 28 LYS C O 1
ATOM 731 N N . LEU C 1 30 ? 27.226 39.478 -11.826 1.00 32.08 29 LEU C N 1
ATOM 732 C CA . LEU C 1 30 ? 26.261 38.832 -12.727 1.00 32.65 29 LEU C CA 1
ATOM 733 C C . LEU C 1 30 ? 25.364 39.846 -13.437 1.00 32.85 29 LEU C C 1
ATOM 734 O O . LEU C 1 30 ? 25.173 39.771 -14.660 1.00 33.35 29 LEU C O 1
ATOM 739 N N . VAL C 1 31 ? 24.818 40.786 -12.661 1.00 32.90 30 VAL C N 1
ATOM 740 C CA . VAL C 1 31 ? 24.023 41.909 -13.185 1.00 32.61 30 VAL C CA 1
ATOM 741 C C . VAL C 1 31 ? 24.764 42.597 -14.340 1.00 33.02 30 VAL C C 1
ATOM 742 O O . VAL C 1 31 ? 24.136 43.155 -15.245 1.00 32.86 30 VAL C O 1
ATOM 746 N N . GLY C 1 32 ? 26.096 42.542 -14.299 1.00 33.15 31 GLY C N 1
ATOM 747 C CA . GLY C 1 32 ? 26.932 43.007 -15.401 1.00 33.99 31 GLY C CA 1
ATOM 748 C C . GLY C 1 32 ? 27.289 41.874 -16.343 1.00 34.07 31 GLY C C 1
ATOM 749 O O . GLY C 1 32 ? 27.404 42.071 -17.559 1.00 35.43 31 GLY C O 1
ATOM 750 N N . VAL D 1 3 ? 23.624 29.657 -14.428 1.00 31.62 2 VAL D N 1
ATOM 751 C CA . VAL D 1 3 ? 22.918 28.798 -13.427 1.00 31.28 2 VAL D CA 1
ATOM 752 C C . VAL D 1 3 ? 23.841 28.497 -12.254 1.00 30.72 2 VAL D C 1
ATOM 753 O O . VAL D 1 3 ? 23.428 28.587 -11.093 1.00 29.88 2 VAL D O 1
ATOM 757 N N . LYS D 1 4 ? 25.089 28.152 -12.567 1.00 29.82 3 LYS D N 1
ATOM 758 C CA . LYS D 1 4 ? 26.105 27.772 -11.574 1.00 29.53 3 LYS D CA 1
ATOM 759 C C . LYS D 1 4 ? 26.425 28.923 -10.622 1.00 28.16 3 LYS D C 1
ATOM 760 O O . LYS D 1 4 ? 26.638 28.705 -9.426 1.00 27.23 3 LYS D O 1
ATOM 766 N N . GLN D 1 5 ? 26.470 30.137 -11.165 1.00 26.71 4 GLN D N 1
ATOM 767 C CA . GLN D 1 5 ? 26.634 31.369 -10.390 1.00 25.77 4 GLN D CA 1
ATOM 768 C C . GLN D 1 5 ? 25.482 31.603 -9.405 1.00 24.35 4 GLN D C 1
ATOM 769 O O . GLN D 1 5 ? 25.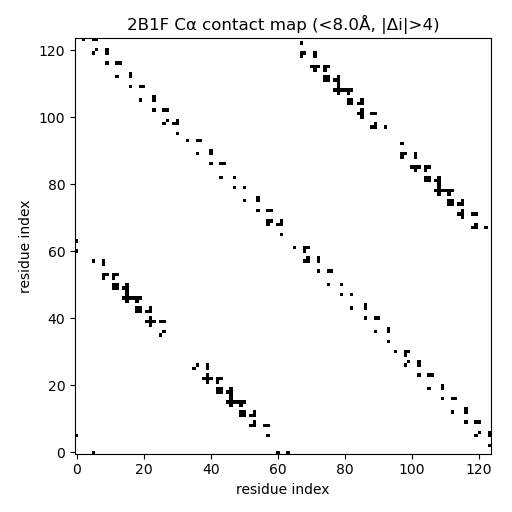715 31.988 -8.247 1.00 24.42 4 GLN D O 1
ATOM 775 N N . LEU D 1 6 ? 24.242 31.382 -9.851 1.00 23.09 5 LEU D N 1
ATOM 776 C CA . LEU D 1 6 ? 23.087 31.573 -8.964 1.00 21.95 5 LEU D CA 1
ATOM 777 C C . LEU D 1 6 ? 23.057 30.508 -7.878 1.00 20.76 5 LEU D C 1
ATOM 778 O O . LEU D 1 6 ? 22.726 30.795 -6.723 1.00 19.76 5 LEU D O 1
ATOM 783 N N . GLU D 1 7 ? 23.393 29.278 -8.246 1.00 19.34 6 GLU D N 1
ATOM 784 C CA . GLU D 1 7 ? 23.520 28.184 -7.279 1.00 20.14 6 GLU D CA 1
ATOM 785 C C . GLU D 1 7 ? 24.581 28.491 -6.222 1.00 18.74 6 GLU D C 1
ATOM 786 O O . GLU D 1 7 ? 24.362 28.310 -5.018 1.00 17.00 6 GLU D O 1
ATOM 792 N N . ASP D 1 8 ? 25.734 28.980 -6.667 1.00 18.31 7 ASP D N 1
ATOM 793 C CA . ASP D 1 8 ? 26.777 29.428 -5.752 1.00 17.78 7 ASP D CA 1
ATOM 794 C C . ASP D 1 8 ? 26.273 30.507 -4.761 1.00 17.33 7 ASP D C 1
ATOM 795 O O . ASP D 1 8 ? 26.460 30.404 -3.555 1.00 17.47 7 ASP D O 1
ATOM 800 N N . ALA D 1 9 ? 25.582 31.523 -5.273 1.00 16.54 8 ALA D N 1
ATOM 801 C CA . ALA D 1 9 ? 24.961 32.561 -4.451 1.00 16.30 8 ALA D CA 1
ATOM 802 C C . ALA D 1 9 ? 23.972 32.005 -3.423 1.00 15.61 8 ALA D C 1
ATOM 803 O O . ALA D 1 9 ? 23.927 32.430 -2.273 1.00 16.42 8 ALA D O 1
ATOM 805 N N . VAL D 1 10 ? 23.126 31.078 -3.844 1.00 16.11 9 VAL D N 1
ATOM 806 C CA . VAL D 1 10 ? 22.169 30.464 -2.925 1.00 16.10 9 VAL D CA 1
ATOM 807 C C . VAL D 1 10 ? 22.903 29.758 -1.778 1.00 15.10 9 VAL D C 1
ATOM 808 O O . VAL D 1 10 ? 22.521 29.924 -0.614 1.00 14.86 9 VAL D O 1
ATOM 812 N N . GLU D 1 11 ? 23.941 28.999 -2.113 1.00 15.22 10 GLU D N 1
ATOM 813 C CA . GLU D 1 11 ? 24.744 28.277 -1.127 1.00 15.52 10 GLU D CA 1
ATOM 814 C C . GLU D 1 11 ? 25.364 29.281 -0.157 1.00 14.46 10 GLU D C 1
ATOM 815 O O . GLU D 1 11 ? 25.287 29.079 1.058 1.00 15.45 10 GLU D O 1
ATOM 821 N N . GLU D 1 12 ? 25.897 30.400 -0.665 1.00 15.40 11 GLU D N 1
ATOM 822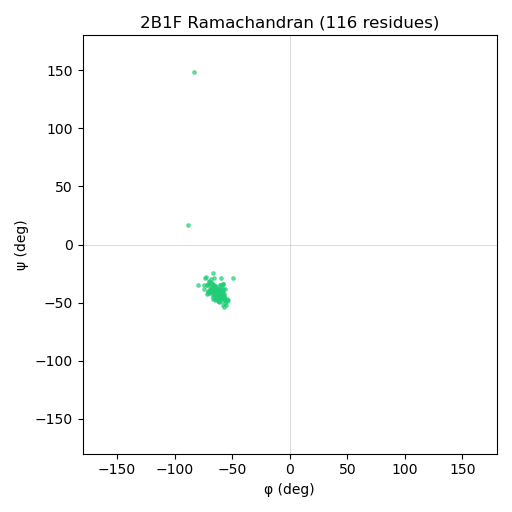 C CA . GLU D 1 12 ? 26.478 31.419 0.226 1.00 17.39 11 GLU D CA 1
ATOM 823 C C . GLU D 1 12 ? 25.440 31.993 1.149 1.00 16.88 11 GLU D C 1
ATOM 824 O O . GLU D 1 12 ? 25.707 32.254 2.329 1.00 17.81 11 GLU D O 1
ATOM 830 N N . LEU D 1 13 ? 24.251 32.243 0.616 1.00 16.74 12 LEU D N 1
ATOM 831 C CA . LEU D 1 13 ? 23.196 32.794 1.430 1.00 15.78 12 LEU D CA 1
ATOM 832 C C . LEU D 1 13 ? 22.642 31.821 2.475 1.00 15.94 12 LEU D C 1
ATOM 833 O O . LEU D 1 13 ? 22.226 32.242 3.567 1.00 16.68 12 LEU D O 1
ATOM 838 N N . LEU D 1 14 ? 22.643 30.518 2.178 1.00 17.01 13 LEU D N 1
ATOM 839 C CA . LEU D 1 14 ? 22.246 29.517 3.211 1.00 16.93 13 LEU D CA 1
ATOM 840 C C . LEU D 1 14 ? 23.232 29.546 4.397 1.00 15.68 13 LEU D C 1
ATOM 841 O O . LEU D 1 14 ? 22.823 29.477 5.572 1.00 15.90 13 LEU D O 1
ATOM 846 N N . SER D 1 15 ? 24.514 29.671 4.081 1.00 16.19 14 SER D N 1
ATOM 847 C CA . SER D 1 15 ? 25.559 29.855 5.084 1.00 15.90 14 SER D CA 1
ATOM 848 C C . SER D 1 15 ? 25.287 31.107 5.905 1.00 14.83 14 SER D C 1
ATOM 849 O O . SER D 1 15 ? 25.325 31.072 7.125 1.00 13.87 14 SER D O 1
ATOM 852 N N . ALA D 1 16 ? 24.945 32.210 5.245 1.00 14.86 15 ALA D N 1
ATOM 853 C CA . ALA D 1 16 ? 24.647 33.451 5.954 1.00 15.21 15 ALA D CA 1
ATOM 854 C C . ALA D 1 16 ? 23.436 33.279 6.849 1.00 15.29 15 ALA D C 1
ATOM 855 O O . ALA D 1 16 ? 23.436 33.696 7.984 1.00 15.71 15 ALA D O 1
ATOM 857 N N . ASN D 1 17 ? 22.387 32.659 6.304 1.00 15.46 16 ASN D N 1
ATOM 858 C CA . ASN D 1 17 ? 21.098 32.493 7.008 1.00 16.48 16 ASN D CA 1
ATOM 859 C C . ASN D 1 17 ? 21.305 31.595 8.238 1.00 15.66 16 ASN D C 1
ATOM 860 O O . ASN D 1 17 ? 20.723 31.834 9.327 1.00 16.31 16 ASN D O 1
ATOM 865 N N . TYR D 1 18 ? 22.160 30.586 8.098 1.00 16.49 17 TYR D N 1
ATOM 866 C CA . TYR D 1 18 ? 22.457 29.716 9.236 1.00 16.89 17 TYR D CA 1
ATOM 867 C C . TYR D 1 18 ? 23.053 30.500 10.409 1.00 15.19 17 TYR D C 1
ATOM 868 O O . TYR D 1 18 ? 22.609 30.379 11.555 1.00 16.10 17 TYR D O 1
ATOM 877 N N . HIS D 1 19 ? 24.060 31.320 10.117 1.00 15.32 18 HIS D N 1
ATOM 878 C CA . HIS D 1 19 ? 24.771 32.033 11.197 1.00 15.61 18 HIS D CA 1
ATOM 879 C C . HIS D 1 19 ? 23.851 33.053 11.780 1.00 16.38 18 HIS D C 1
ATOM 880 O O . HIS D 1 19 ? 23.761 33.231 13.003 1.00 16.31 18 HIS D O 1
ATOM 887 N N . LEU D 1 20 ? 23.116 33.748 10.919 1.00 17.31 19 LEU D N 1
ATOM 888 C CA . LEU D 1 20 ? 22.133 34.707 11.403 1.00 18.76 19 LEU D CA 1
ATOM 889 C C . LEU D 1 20 ? 21.125 34.068 12.400 1.00 18.60 19 LEU D C 1
ATOM 890 O O . LEU D 1 20 ? 20.867 34.592 13.478 1.00 18.56 19 LEU D O 1
ATOM 895 N N . GLU D 1 21 ? 20.583 32.905 12.054 1.00 19.26 20 GLU D N 1
ATOM 896 C CA . GLU D 1 21 ? 19.567 32.274 12.889 1.00 19.28 20 GLU D CA 1
ATOM 897 C C . GLU D 1 21 ? 20.108 31.673 14.180 1.00 18.49 20 GLU D C 1
ATOM 898 O O . GLU D 1 21 ? 19.386 31.601 15.183 1.00 20.19 20 GLU D O 1
ATOM 904 N N . ASN D 1 22 ? 21.380 31.268 14.160 1.00 18.88 21 ASN D N 1
ATOM 905 C CA . ASN D 1 22 ? 22.102 30.842 15.364 1.00 18.12 21 ASN D CA 1
ATOM 906 C C . ASN D 1 22 ? 22.118 31.985 16.360 1.00 18.25 21 ASN D C 1
ATOM 907 O O . ASN D 1 22 ? 21.848 31.787 17.538 1.00 18.85 21 ASN D O 1
ATOM 912 N N . ALA D 1 23 ? 22.411 33.186 15.877 1.00 17.52 22 ALA D N 1
ATOM 913 C CA . ALA D 1 23 ? 22.500 34.367 16.736 1.00 18.49 22 ALA D CA 1
ATOM 914 C C . ALA D 1 23 ? 21.142 34.720 17.313 1.00 19.28 22 ALA D C 1
ATOM 915 O O . ALA D 1 23 ? 21.025 35.020 18.501 1.00 20.71 22 ALA D O 1
ATOM 917 N N . VAL D 1 24 ? 20.123 34.706 16.466 1.00 20.07 23 VAL D N 1
ATOM 918 C CA . VAL D 1 24 ? 18.746 34.968 16.897 1.00 21.11 23 VAL D CA 1
ATOM 919 C C . VAL D 1 24 ? 18.320 33.990 17.991 1.00 22.35 23 VAL D C 1
ATOM 920 O O . VAL D 1 24 ? 17.877 34.411 19.056 1.00 21.92 23 VAL D O 1
ATOM 924 N N . ALA D 1 25 ? 18.466 32.693 17.719 1.00 22.86 24 ALA D N 1
ATOM 925 C CA . ALA D 1 25 ? 17.994 31.664 18.638 1.00 22.84 24 ALA D CA 1
ATOM 926 C C . ALA D 1 25 ? 18.657 31.790 19.984 1.00 23.20 24 ALA D C 1
ATOM 927 O O . ALA D 1 25 ? 18.030 31.610 21.023 1.00 24.07 24 ALA D O 1
ATOM 929 N N . ARG D 1 26 ? 19.936 32.095 19.964 1.00 22.90 25 ARG D N 1
ATOM 930 C CA . ARG D 1 26 ? 20.681 32.124 21.205 1.00 23.58 25 ARG D CA 1
ATOM 931 C C . ARG D 1 26 ? 20.461 33.418 21.988 1.00 24.22 25 ARG D C 1
ATOM 932 O O . ARG D 1 26 ? 20.390 33.391 23.218 1.00 23.71 25 ARG D O 1
ATOM 940 N N . LEU D 1 27 ? 20.301 34.539 21.286 1.00 24.15 26 LEU D N 1
ATOM 941 C CA . LEU D 1 27 ? 19.985 35.807 21.956 1.00 24.48 26 LEU D CA 1
ATOM 942 C C . LEU D 1 27 ? 18.551 35.822 22.486 1.00 25.74 26 LEU D C 1
ATOM 943 O O . LEU D 1 27 ? 18.295 36.414 23.531 1.00 25.41 26 LEU D O 1
ATOM 948 N N . LYS D 1 28 ? 17.622 35.179 21.773 1.00 26.66 27 LYS D N 1
ATOM 949 C CA . LYS D 1 28 ? 16.263 34.997 22.302 1.00 28.41 27 LYS D CA 1
ATOM 950 C C . LYS D 1 28 ? 16.286 34.255 23.634 1.00 29.74 27 LYS D C 1
ATOM 951 O O . LYS D 1 28 ? 15.470 34.533 24.513 1.00 29.85 27 LYS D O 1
ATOM 957 N N . LYS D 1 29 ? 17.234 33.335 23.792 1.00 31.10 28 LYS D N 1
ATOM 958 C CA . LYS D 1 29 ? 17.377 32.580 25.043 1.00 32.52 28 LYS D CA 1
ATOM 959 C C . LYS D 1 29 ? 17.926 33.430 26.183 1.00 32.83 28 LYS D C 1
ATOM 960 O O . LYS D 1 29 ? 17.565 33.243 27.353 1.00 33.16 28 LYS D O 1
ATOM 966 N N . LEU D 1 30 ? 18.813 34.350 25.827 1.00 33.39 29 LEU D N 1
ATOM 967 C CA . LEU D 1 30 ? 19.313 35.360 26.742 1.00 33.83 29 LEU D CA 1
ATOM 968 C C . LEU D 1 30 ? 18.196 36.316 27.190 1.00 34.15 29 LEU D C 1
ATOM 969 O O . LEU D 1 30 ? 18.102 36.642 28.378 1.00 34.77 29 LEU D O 1
ATOM 974 N N . VAL D 1 31 ? 17.360 36.756 26.245 1.00 34.02 30 VAL D N 1
ATOM 975 C CA . VAL D 1 31 ? 16.199 37.615 26.542 1.00 33.94 30 VAL D CA 1
ATOM 976 C C . VAL D 1 31 ? 15.219 36.902 27.480 1.00 34.27 30 VAL D C 1
ATOM 977 O O . VAL D 1 31 ? 14.637 37.525 28.374 1.00 34.17 30 VAL D O 1
#

Secondary structure (DSSP, 8-state):
--HHHHHHHHHHHHHHHHHHHHHHHHHHHHH-/-HHHHHHHHHHHHHHHHHHHHHHHHHHHHHT-/-HHHHHHHHHHHHHHHHHHHHHHHHHHHHH-/-HHHHHHHHHHHHHHHHHHHHHHHHHHH-

Organism: Saccharomyces cerevisiae (strain ATCC 204508 / S288c) (NCBI:txid559292)

Foldseek 3Di:
DDVVVVVVVVVVVVVVVVVVVVVVVVVVVVVD/DCVVVVVVVVVVVVVVVVVVVVVVVVVVVVVD/DVVVVVVVVVVVVVVVVVVVVVVVVVVVVVD/DVVVVVVVVVVVVVVVVVVVVVVVVVVVD

GO terms:
  GO:0005634 nucleus (C, IDA)
  GO:0001228 DNA-binding transcription activator activity, RNA polymerase II-specific (F, IDA)
  GO:0003682 chromatin binding (F, IDA)
  GO:0003700 DNA-binding transcription factor activity (F, IDA)
  GO:0045899 positive regulation of RNA polymerase II transcription preinitiation complex assembly (P, IDA)
  GO:0043565 sequence-specific DNA binding (F, IDA)
  GO:0045899 positive regulation of RNA polymerase II transcription preinitiation complex assembly (P, IGI)
  GO:1903833 positive regulation of cellular response to amino acid starvation (P, IGI)
  GO:0060261 positive regulation of transcription initiation by RNA polymerase II (P, IGI)
  GO:0001228 DNA-binding transcription activator activity, RNA polymerase II-specific (F, IMP)
  GO:0003700 DNA-binding transcription factor activity (F, IMP)
  GO:0045899 positive regulation of RNA polymerase II transcription preinitiation complex assembly (P, IMP)
  GO:0045944 positive regulation of transcription by RNA polymerase II (P, IMP)
  GO:0010688 negative regulation of ribosomal protein gene transcription by RNA polymerase II (P, IMP)
  GO:0043565 sequence-specific DNA binding (F, HDA)
  GO:1903833 positive regulation of cellular response to amino acid starvation (P, IMP)
  GO:1990139 protein localization to nuclear periphery (P, IMP)
  GO:0031669 cellular response to nutrient levels (P, IMP)
  GO:0060261 positive regulation of transcription initiation by RNA polymerase II (P, IMP)
  GO:0000122 negative regulation of transcription by RNA polymerase II (P, IMP)

B-factor: mean 23.68, std 7.71, range [12.28, 51.57]

InterPro domains:
  IPR004827 Basic-leucine zipper domain [PF07716] (225-276)
  IPR004827 Basic-leucine zipper domain [PS00036] (231-245)
  IPR004827 Basic-leucine zipper domain [PS50217] (231-276)
  IPR004827 Basic-leucine 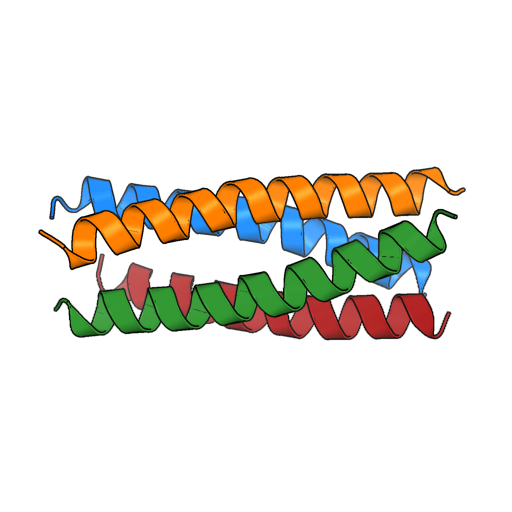zipper domain [SM00338] (223-280)
  IPR046347 Basic-leucine zipper domain superfamily [SSF57959] (225-279)
  IPR050946 AP-1 Transcription Factor bZIP [PTHR11462] (76-279)

Sequence (124 aa):
MKVKQLEDAVEELLSANYHLENAVARLKKLVGKVKQLEDAVEELLSANYHLENAVARLKKLVGEKVKQLEDAVEELLSANYHLENAVARLKKLVGVKQLEDAVEELLSANYHLENAVARLKKLV